Protein AF-A0A918BBB7-F1 (afdb_monomer_lite)

Sequence (85 aa):
MPREVAEQPGAIGCSEPARAAPRGDVRTVPLGGDGPDAGRIAPGDSRCPFEDIEYACTYGEPRPASLTQRYRTRIRNREVRMAQG

Organism: NCBI:txid83378

pLDDT: mean 78.99, std 12.37, range [43.12, 95.12]

Foldseek 3Di:
DLVVQLVDPPDDDDDQCVVNVVDPSDDFDADPPHGRDPLQPPPPRDPRPDDDDDDPDDDPDDDPPDPVVVVVVVVVVVVVVSVVD

Radius of gyration: 17.4 Å; chains: 1; bounding box: 41×29×40 Å

Structure (mmCIF, N/CA/C/O backbone):
data_AF-A0A918BBB7-F1
#
_entry.id   AF-A0A918BBB7-F1
#
loop_
_atom_site.group_PDB
_atom_site.id
_atom_site.type_symbol
_atom_site.label_atom_id
_atom_site.label_alt_id
_atom_site.label_comp_id
_atom_site.label_asym_id
_atom_site.label_entity_id
_atom_site.label_seq_id
_atom_site.pdbx_PDB_ins_code
_atom_site.Cartn_x
_atom_site.Cartn_y
_atom_site.Cartn_z
_atom_site.occupancy
_atom_site.B_iso_or_equiv
_atom_site.auth_seq_id
_atom_site.auth_comp_id
_atom_site.auth_asym_id
_atom_site.auth_atom_id
_atom_site.pdbx_PDB_model_num
ATOM 1 N N . MET A 1 1 ? -11.214 10.730 2.928 1.00 64.50 1 MET A N 1
ATOM 2 C CA . MET A 1 1 ? -12.016 9.611 3.470 1.00 64.50 1 MET A CA 1
ATOM 3 C C . MET A 1 1 ? -11.906 9.439 4.986 1.00 64.50 1 MET A C 1
ATOM 5 O O . MET A 1 1 ? -12.950 9.426 5.624 1.00 64.50 1 MET A O 1
ATOM 9 N N . PRO A 1 2 ? -10.717 9.322 5.617 1.00 74.94 2 PRO A N 1
ATOM 10 C CA . PRO A 1 2 ? -10.658 9.122 7.074 1.00 74.94 2 PRO A CA 1
ATOM 11 C C . PRO A 1 2 ? -11.167 10.322 7.888 1.00 74.94 2 PRO A C 1
ATOM 13 O O . PRO A 1 2 ? -11.676 10.151 8.988 1.00 74.94 2 PRO A O 1
ATOM 16 N N . ARG A 1 3 ? -11.039 11.538 7.344 1.00 82.44 3 ARG A N 1
ATOM 17 C CA . ARG A 1 3 ? -11.513 12.772 7.980 1.00 82.44 3 ARG A CA 1
ATOM 18 C C . ARG A 1 3 ? -13.041 12.816 8.040 1.00 82.44 3 ARG A C 1
ATOM 20 O O . ARG A 1 3 ? -13.605 13.111 9.078 1.00 82.44 3 ARG A O 1
ATOM 27 N N . GLU A 1 4 ? -13.686 12.481 6.937 1.00 87.94 4 GLU A N 1
ATOM 28 C CA . GLU A 1 4 ? -15.134 12.469 6.763 1.00 87.94 4 GLU A CA 1
ATOM 29 C C . GLU A 1 4 ? -15.774 11.399 7.660 1.00 87.94 4 GLU A C 1
ATOM 31 O O . GLU A 1 4 ? -16.814 11.636 8.263 1.00 87.94 4 GLU A O 1
ATOM 36 N N . VAL A 1 5 ? -15.107 10.248 7.822 1.00 91.75 5 VAL A N 1
ATOM 37 C CA . VAL A 1 5 ? -15.505 9.216 8.794 1.00 91.75 5 VAL A CA 1
ATOM 38 C C . VAL A 1 5 ? -15.372 9.720 10.235 1.00 91.75 5 VAL A C 1
ATOM 40 O O . VAL A 1 5 ? -16.258 9.467 11.044 1.00 91.75 5 VAL A O 1
ATOM 43 N N . ALA A 1 6 ? -14.300 10.448 10.563 1.00 90.44 6 ALA A N 1
ATOM 44 C CA . ALA A 1 6 ? -14.105 11.011 11.901 1.00 90.44 6 ALA A CA 1
ATOM 45 C C . ALA A 1 6 ? -15.143 12.095 12.251 1.00 90.44 6 ALA A C 1
ATOM 47 O O . ALA A 1 6 ? -15.544 12.225 13.405 1.00 90.44 6 ALA A O 1
ATOM 48 N N . GLU A 1 7 ? -15.585 12.872 11.261 1.00 93.50 7 GLU A N 1
ATOM 49 C CA . GLU A 1 7 ? -16.532 13.979 11.439 1.00 93.50 7 GLU A CA 1
ATOM 50 C C . GLU A 1 7 ? -17.998 13.510 11.561 1.00 93.50 7 GLU A C 1
ATOM 52 O O . GLU A 1 7 ? -18.840 14.273 12.036 1.00 93.50 7 GLU A O 1
ATOM 57 N N . GLN A 1 8 ? -18.318 12.263 11.186 1.00 95.12 8 GLN A N 1
ATOM 58 C CA . GLN A 1 8 ? -19.688 11.742 11.179 1.00 95.12 8 GLN A CA 1
ATOM 59 C C . GLN A 1 8 ? -19.844 10.485 12.059 1.00 95.12 8 GLN A C 1
ATOM 61 O O . GLN A 1 8 ? -19.514 9.376 11.629 1.00 95.12 8 GLN A O 1
ATOM 66 N N . PRO A 1 9 ? -20.411 10.612 13.277 1.00 90.62 9 PRO A N 1
ATOM 67 C CA . PRO A 1 9 ? -20.658 9.472 14.155 1.00 90.62 9 PRO A CA 1
ATOM 68 C C . PRO A 1 9 ? -21.476 8.369 13.470 1.00 90.62 9 PRO A C 1
ATOM 70 O O . PRO A 1 9 ? -22.536 8.623 12.902 1.00 90.62 9 PRO A O 1
ATOM 73 N N . GLY A 1 10 ? -20.978 7.133 13.536 1.00 89.88 10 GLY A N 1
ATOM 74 C CA . GLY A 1 10 ? -21.602 5.964 12.907 1.00 89.88 10 GLY A CA 1
ATOM 75 C C . GLY A 1 10 ? -21.227 5.737 11.438 1.00 89.88 10 GLY A C 1
ATOM 76 O O . GLY A 1 10 ? -21.662 4.742 10.862 1.00 89.88 10 GLY A O 1
ATOM 77 N N . ALA A 1 11 ? -20.415 6.606 10.827 1.00 94.38 11 ALA A N 1
ATOM 78 C CA . ALA A 1 11 ? -19.909 6.384 9.478 1.00 94.38 11 ALA A CA 1
ATOM 79 C C . ALA A 1 11 ? -18.887 5.236 9.421 1.00 94.38 11 ALA A C 1
ATOM 81 O O . ALA A 1 11 ? -18.113 5.006 10.352 1.00 94.38 11 ALA A O 1
ATOM 82 N N . ILE A 1 12 ? -18.860 4.543 8.282 1.00 91.50 12 ILE A N 1
ATOM 83 C CA . ILE A 1 12 ? -17.866 3.524 7.937 1.00 91.50 12 ILE A CA 1
ATOM 84 C C . ILE A 1 12 ? -17.290 3.899 6.574 1.00 91.50 12 ILE A C 1
ATOM 86 O O . ILE A 1 12 ? -18.026 4.275 5.663 1.00 91.50 12 ILE A O 1
ATOM 90 N N . GLY A 1 13 ? -15.972 3.794 6.431 1.00 88.75 13 GLY A N 1
ATOM 91 C CA . GLY A 1 13 ? -15.281 4.045 5.173 1.00 88.75 13 GLY A CA 1
ATOM 92 C C . GLY A 1 13 ? -14.102 3.102 4.983 1.00 88.75 13 GLY A C 1
ATOM 93 O O . GLY A 1 13 ? -13.661 2.441 5.920 1.00 88.75 13 GLY A O 1
ATOM 94 N N . CYS A 1 14 ? -13.590 3.063 3.756 1.00 86.94 14 CYS A N 1
ATOM 95 C CA . CYS A 1 14 ? -12.397 2.312 3.386 1.00 86.94 14 CYS A CA 1
ATOM 96 C C . CYS A 1 14 ? -11.282 3.287 2.994 1.00 86.94 14 CYS A C 1
ATOM 98 O O . CYS A 1 14 ? -11.521 4.294 2.321 1.00 86.94 14 CYS A O 1
ATOM 100 N N . SER A 1 15 ? -10.057 2.998 3.418 1.00 85.56 15 SER A N 1
ATOM 101 C CA . SER A 1 15 ? -8.870 3.747 3.020 1.00 85.56 15 SER A CA 1
ATOM 102 C C . SER A 1 15 ? -7.644 2.856 3.048 1.00 85.56 15 SER A C 1
ATOM 104 O O . SER A 1 15 ? -7.594 1.900 3.818 1.00 85.56 15 SER A O 1
ATOM 106 N N . GLU A 1 16 ? -6.621 3.247 2.297 1.00 82.19 16 GLU A N 1
ATOM 107 C CA . GLU A 1 16 ? -5.305 2.624 2.386 1.00 82.19 16 GLU A CA 1
ATOM 108 C C . GLU A 1 16 ? -4.769 2.662 3.831 1.00 82.19 16 GLU A C 1
ATOM 110 O O . GLU A 1 16 ? -4.928 3.686 4.516 1.00 82.19 16 GLU A O 1
ATOM 115 N N . PRO A 1 17 ? -4.083 1.601 4.294 1.00 80.81 17 PRO A N 1
ATOM 116 C CA . PRO A 1 17 ? -3.607 1.496 5.674 1.00 80.81 17 PRO A CA 1
ATOM 117 C C . PRO A 1 17 ? -2.756 2.692 6.108 1.00 80.81 17 PRO A C 1
ATOM 119 O O . PRO A 1 17 ? -2.960 3.245 7.187 1.00 80.81 17 PRO A O 1
ATOM 122 N N . ALA A 1 18 ? -1.866 3.166 5.230 1.00 81.56 18 ALA A N 1
ATOM 123 C CA . ALA A 1 18 ? -0.980 4.299 5.493 1.00 81.56 18 ALA A CA 1
ATOM 124 C C . ALA A 1 18 ? -1.724 5.625 5.753 1.00 81.56 18 ALA A C 1
ATOM 126 O O . ALA A 1 18 ? -1.166 6.536 6.363 1.00 81.56 18 ALA A O 1
ATOM 127 N N . ARG A 1 19 ? -2.984 5.749 5.314 1.00 83.94 19 ARG A N 1
ATOM 128 C CA . ARG A 1 19 ? -3.801 6.961 5.497 1.00 83.94 19 ARG A CA 1
ATOM 129 C C . ARG A 1 19 ? -4.642 6.916 6.773 1.00 83.94 19 ARG A C 1
ATOM 131 O O . ARG A 1 19 ? -4.962 7.977 7.310 1.00 83.94 19 ARG A O 1
ATOM 138 N N . ALA A 1 20 ? -4.990 5.720 7.251 1.00 83.88 20 ALA A N 1
ATOM 139 C CA . ALA A 1 20 ? -5.741 5.518 8.492 1.00 83.88 20 ALA A CA 1
ATOM 1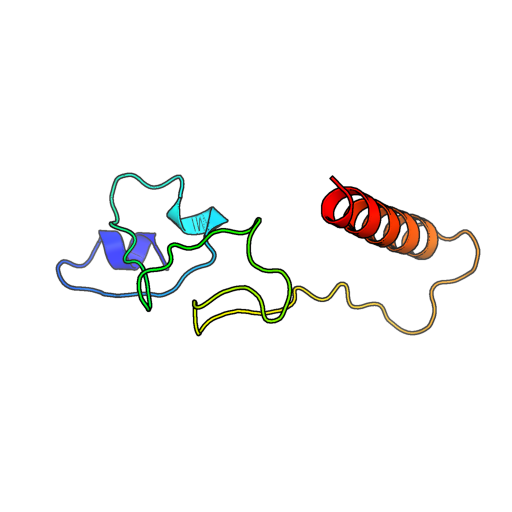40 C C . ALA A 1 20 ? -4.835 5.338 9.719 1.00 83.88 20 ALA A C 1
ATOM 142 O O . ALA A 1 20 ? -5.125 5.910 10.763 1.00 83.88 20 ALA A O 1
ATOM 143 N N . ALA A 1 21 ? -3.719 4.612 9.593 1.00 82.12 21 ALA A N 1
ATOM 144 C CA . ALA A 1 21 ? -2.811 4.293 10.699 1.00 82.12 21 ALA A CA 1
ATOM 145 C C . ALA A 1 21 ? -2.326 5.494 11.543 1.00 82.12 21 ALA A C 1
ATOM 147 O O . ALA A 1 21 ? -2.268 5.355 12.764 1.00 82.12 21 ALA A O 1
ATOM 148 N N . PRO A 1 22 ? -1.993 6.673 10.975 1.00 83.62 22 PRO A N 1
ATOM 149 C CA . PRO A 1 22 ? -1.525 7.802 11.782 1.00 83.62 22 PRO A CA 1
ATOM 150 C C . PRO A 1 22 ? -2.654 8.560 12.501 1.00 83.62 22 PRO A C 1
ATOM 152 O O . PRO A 1 22 ? -2.377 9.515 13.227 1.00 83.62 22 PRO A O 1
ATOM 155 N N . ARG A 1 23 ? -3.924 8.196 12.287 1.00 83.31 23 ARG A N 1
ATOM 156 C CA . ARG A 1 23 ? -5.072 8.906 12.853 1.00 83.31 23 ARG A CA 1
ATOM 157 C C . ARG A 1 23 ? -5.544 8.250 14.147 1.00 83.31 23 ARG A C 1
ATOM 159 O O . ARG A 1 23 ? -5.902 7.080 14.159 1.00 83.31 23 ARG A O 1
ATOM 166 N N . GLY A 1 24 ? -5.593 9.028 15.226 1.00 85.00 24 GLY A N 1
ATOM 167 C CA . GLY A 1 24 ? -6.122 8.580 16.522 1.00 85.00 24 GLY A CA 1
ATOM 168 C C . GLY A 1 24 ? -7.633 8.768 16.695 1.00 85.00 24 GLY A C 1
ATOM 169 O O . GLY A 1 24 ? -8.178 8.365 17.716 1.00 85.00 24 GLY A O 1
ATOM 170 N N . ASP A 1 25 ? -8.304 9.400 15.728 1.00 91.44 25 ASP A N 1
ATOM 171 C CA . ASP A 1 25 ? -9.725 9.772 15.777 1.00 91.44 25 ASP A CA 1
ATOM 172 C C . ASP A 1 25 ? -10.646 8.806 15.013 1.00 91.44 25 ASP A C 1
ATOM 174 O O . ASP A 1 25 ? -11.857 9.005 14.964 1.00 91.44 25 ASP A O 1
ATOM 178 N N . VAL A 1 26 ? -10.087 7.736 14.445 1.00 89.56 26 VAL A N 1
ATOM 179 C CA . VAL A 1 26 ? -10.827 6.662 13.776 1.00 89.56 26 VAL A CA 1
ATOM 180 C C . VAL A 1 26 ? -10.375 5.306 14.300 1.00 89.56 26 VAL A C 1
ATOM 182 O O . VAL A 1 26 ? -9.225 5.119 14.694 1.00 89.56 26 VAL A O 1
ATOM 185 N N . ARG A 1 27 ? -11.281 4.326 14.286 1.00 89.25 27 ARG A N 1
ATOM 186 C CA . ARG A 1 27 ? -10.973 2.944 14.663 1.00 89.25 27 ARG A CA 1
ATOM 187 C C . ARG A 1 27 ? -10.866 2.074 13.419 1.00 89.25 27 ARG A C 1
ATOM 189 O O . ARG A 1 27 ? -11.817 1.968 12.653 1.00 89.25 27 ARG A O 1
ATOM 196 N N . THR A 1 28 ? -9.731 1.399 13.266 1.00 88.19 28 THR A N 1
ATOM 197 C CA . THR A 1 28 ? -9.554 0.380 12.225 1.00 88.19 28 THR A CA 1
ATOM 198 C C . THR A 1 28 ? -10.258 -0.910 12.643 1.00 88.19 28 THR A C 1
ATOM 200 O O . THR A 1 28 ? -10.137 -1.346 13.791 1.00 88.19 28 THR A O 1
ATOM 203 N N . VAL A 1 29 ? -10.997 -1.518 11.716 1.00 86.69 29 VAL A N 1
ATOM 204 C CA . VAL A 1 29 ? -11.705 -2.785 11.930 1.00 86.69 29 VAL A CA 1
ATOM 205 C C . VAL A 1 29 ? -11.002 -3.879 11.119 1.00 86.69 29 VAL A C 1
ATOM 207 O O . VAL A 1 29 ? -10.840 -3.696 9.913 1.00 86.69 29 VAL A O 1
ATOM 210 N N . PRO A 1 30 ? -10.566 -4.992 11.741 1.00 81.50 30 PRO A N 1
ATOM 211 C CA . PRO A 1 30 ? -10.019 -6.127 11.006 1.00 81.50 30 PRO A CA 1
ATOM 212 C C . PRO A 1 30 ? -11.121 -6.825 10.201 1.00 81.50 30 PRO A C 1
ATOM 214 O O . PRO A 1 30 ? -12.258 -6.948 10.663 1.00 81.50 30 PRO A O 1
ATOM 217 N N . LEU A 1 31 ? -10.779 -7.316 9.014 1.00 78.94 31 LEU A N 1
ATOM 218 C CA . LEU A 1 31 ? -11.693 -8.036 8.130 1.00 78.94 31 LEU A CA 1
ATOM 219 C C . LEU A 1 31 ? -11.264 -9.501 8.072 1.00 78.94 31 LEU A C 1
ATOM 221 O O . LEU A 1 31 ? -10.096 -9.801 7.860 1.00 78.94 31 LEU A O 1
ATOM 225 N N . GLY A 1 32 ? -12.193 -10.428 8.317 1.00 74.06 32 GLY A N 1
ATOM 226 C CA . GLY A 1 32 ? -11.869 -11.862 8.337 1.00 74.06 32 GLY A CA 1
ATOM 227 C C . GLY A 1 32 ? -10.924 -12.291 9.471 1.00 74.06 32 GLY A C 1
ATOM 228 O O . GLY A 1 32 ? -10.352 -13.374 9.409 1.00 74.06 32 GLY A O 1
ATOM 229 N N . GLY A 1 33 ? -10.762 -11.459 10.507 1.00 75.44 33 GLY A N 1
ATOM 230 C CA . GLY A 1 33 ? -9.823 -11.691 11.611 1.00 75.44 33 GLY A CA 1
ATOM 231 C C . GLY A 1 33 ? -8.408 -11.165 11.359 1.00 75.44 33 GLY A C 1
ATOM 232 O O . GLY A 1 33 ? -7.622 -11.130 12.303 1.00 75.44 33 GLY A O 1
ATOM 233 N N . ASP A 1 34 ? -8.120 -10.682 10.148 1.00 72.62 34 ASP A N 1
ATOM 234 C CA . ASP A 1 34 ? -6.831 -10.097 9.789 1.00 72.62 34 ASP A CA 1
ATOM 235 C C . ASP A 1 34 ? -6.912 -8.564 9.769 1.00 72.62 34 ASP A C 1
ATOM 237 O O . ASP A 1 34 ? -7.893 -7.952 9.332 1.00 72.62 34 ASP A O 1
ATOM 241 N N . GLY A 1 35 ? -5.872 -7.925 10.304 1.00 72.25 35 GLY A N 1
ATOM 242 C CA . GLY A 1 35 ? -5.697 -6.479 10.219 1.00 72.25 35 GLY A CA 1
ATOM 243 C C . GLY A 1 35 ? -5.089 -6.060 8.876 1.00 72.25 35 GLY A C 1
ATOM 244 O O . GLY A 1 35 ? -4.534 -6.896 8.163 1.00 72.25 35 GLY A O 1
ATOM 245 N N . PRO A 1 36 ? -5.144 -4.764 8.532 1.00 69.81 36 PRO A N 1
ATOM 246 C CA . PRO A 1 36 ? -4.413 -4.245 7.384 1.00 69.81 36 PRO A CA 1
ATOM 247 C C . PRO A 1 36 ? -2.901 -4.323 7.646 1.00 69.81 36 PRO A C 1
ATOM 249 O O . PRO A 1 36 ? -2.342 -3.480 8.346 1.00 69.81 36 PRO A O 1
ATOM 252 N N . ASP A 1 37 ? -2.243 -5.340 7.093 1.00 69.56 37 ASP A N 1
ATOM 253 C CA . ASP A 1 37 ? -0.808 -5.583 7.252 1.00 69.56 37 ASP A CA 1
ATOM 254 C C . ASP A 1 37 ? -0.118 -5.597 5.887 1.00 69.56 37 ASP A C 1
ATOM 256 O O . ASP A 1 37 ? -0.168 -6.584 5.159 1.00 69.56 37 ASP A O 1
ATOM 260 N N . ALA A 1 38 ? 0.565 -4.499 5.559 1.00 65.19 38 ALA A N 1
ATOM 261 C CA . ALA A 1 38 ? 1.282 -4.351 4.295 1.00 65.19 38 ALA A CA 1
ATOM 262 C C . ALA A 1 38 ? 2.421 -5.372 4.102 1.00 65.19 38 ALA A C 1
ATOM 264 O O . ALA A 1 38 ? 2.826 -5.605 2.968 1.00 65.19 38 ALA A O 1
ATOM 265 N N . GLY A 1 39 ? 2.941 -5.977 5.176 1.00 60.72 39 GLY A N 1
ATOM 266 C CA . GLY A 1 39 ? 3.969 -7.019 5.109 1.00 60.72 39 GLY A CA 1
ATOM 267 C C . GLY A 1 39 ? 3.414 -8.420 4.835 1.00 60.72 39 GLY A C 1
ATOM 268 O O . GLY A 1 39 ? 4.177 -9.304 4.460 1.00 60.72 39 GLY A O 1
ATOM 269 N N . ARG A 1 40 ? 2.100 -8.623 4.999 1.00 59.38 40 ARG A N 1
ATOM 270 C CA . ARG A 1 40 ? 1.399 -9.893 4.732 1.00 59.38 40 ARG A CA 1
ATOM 271 C C . ARG A 1 40 ? 0.644 -9.923 3.410 1.00 59.38 40 ARG A C 1
ATOM 273 O O . ARG A 1 40 ? 0.143 -10.976 3.032 1.00 59.38 40 ARG A O 1
ATOM 280 N N . ILE A 1 41 ? 0.583 -8.801 2.693 1.00 55.31 41 ILE A N 1
ATOM 281 C CA . ILE A 1 41 ? 0.030 -8.736 1.333 1.00 55.31 41 ILE A CA 1
ATOM 282 C C . ILE A 1 41 ? 1.102 -9.245 0.352 1.00 55.31 41 ILE A C 1
ATOM 284 O O . ILE A 1 41 ? 1.581 -8.528 -0.523 1.00 55.31 41 ILE A O 1
ATOM 288 N N . ALA A 1 42 ? 1.542 -10.490 0.533 1.00 58.59 42 ALA A N 1
ATOM 289 C CA . ALA A 1 42 ? 1.987 -11.279 -0.60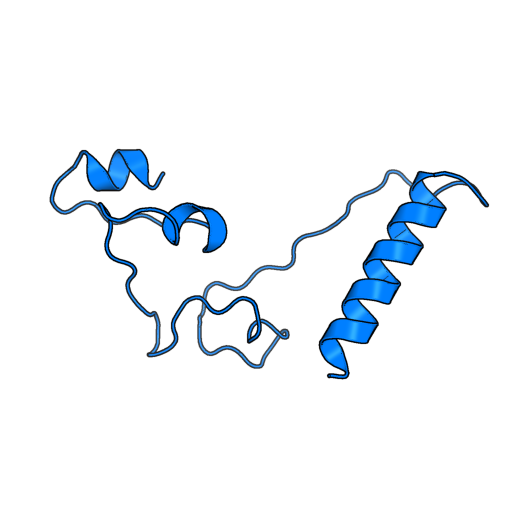2 1.00 58.59 42 ALA A CA 1
ATOM 290 C C . ALA A 1 42 ? 0.705 -11.803 -1.272 1.00 58.59 42 ALA A C 1
ATOM 292 O O . ALA A 1 42 ? -0.173 -12.291 -0.552 1.00 58.59 42 ALA A O 1
ATOM 293 N N . PRO A 1 43 ? 0.545 -11.680 -2.604 1.00 56.91 43 PRO A N 1
ATOM 294 C CA . PRO A 1 43 ? -0.661 -12.143 -3.284 1.00 56.91 43 PRO A CA 1
ATOM 295 C C . PRO A 1 43 ? -0.982 -13.596 -2.907 1.00 56.91 43 PRO A C 1
ATOM 297 O O . PRO A 1 43 ? -0.190 -14.494 -3.198 1.00 56.91 43 PRO A O 1
ATOM 300 N N . GLY A 1 44 ? -2.130 -13.816 -2.259 1.00 59.31 44 GLY A N 1
ATOM 301 C CA . GLY A 1 44 ? -2.602 -15.141 -1.842 1.00 59.31 44 GLY A CA 1
ATOM 302 C C . GLY A 1 44 ? -2.314 -15.573 -0.394 1.00 59.31 44 GLY A C 1
ATOM 303 O O . GLY A 1 44 ? -2.848 -16.606 0.008 1.00 59.31 44 GLY A O 1
ATOM 304 N N . ASP A 1 45 ? -1.552 -14.808 0.400 1.00 64.69 45 ASP A N 1
ATOM 305 C CA . ASP A 1 45 ? -1.239 -15.155 1.806 1.00 64.69 45 ASP A CA 1
ATOM 306 C C . ASP A 1 45 ? -2.086 -14.394 2.850 1.00 64.69 45 ASP A C 1
ATOM 308 O O . ASP A 1 45 ? -2.115 -14.764 4.029 1.00 64.69 45 ASP A O 1
ATOM 312 N N . SER A 1 46 ? -2.804 -13.345 2.439 1.00 66.75 46 SER A N 1
ATOM 313 C CA . SER A 1 46 ? -3.685 -12.551 3.305 1.00 66.75 46 SER A CA 1
ATOM 314 C C . SER A 1 46 ? -5.116 -13.102 3.315 1.00 66.75 46 SER A C 1
ATOM 316 O O . SER A 1 46 ? -5.654 -13.461 2.269 1.00 66.75 46 SER A O 1
ATOM 318 N N . ARG A 1 47 ? -5.791 -13.129 4.478 1.00 68.81 47 ARG A N 1
ATOM 319 C CA . ARG A 1 47 ? -7.244 -13.413 4.543 1.00 68.81 47 ARG A CA 1
ATOM 320 C C . ARG A 1 47 ? -8.096 -12.154 4.392 1.00 68.81 47 ARG A C 1
ATOM 322 O O . ARG A 1 47 ? -9.325 -12.243 4.442 1.00 68.81 47 ARG A O 1
ATOM 329 N N . CYS A 1 48 ? -7.472 -10.984 4.228 1.00 66.25 48 CYS A N 1
ATOM 330 C CA . CYS A 1 48 ? -8.186 -9.748 3.939 1.00 66.25 48 CYS A CA 1
ATOM 331 C C . CYS A 1 48 ? -8.736 -9.806 2.502 1.00 66.25 48 CYS A C 1
ATOM 333 O O . CYS A 1 48 ? -7.947 -9.871 1.564 1.00 66.25 48 CYS A O 1
ATOM 335 N N . PRO A 1 49 ? -10.062 -9.727 2.292 1.00 69.38 49 PRO A N 1
ATOM 336 C CA . PRO A 1 49 ? -10.654 -9.837 0.956 1.00 69.38 49 PRO A CA 1
ATOM 337 C C . PRO A 1 49 ? -10.440 -8.590 0.082 1.00 69.38 49 PRO A C 1
ATOM 339 O O . PRO A 1 49 ? -10.821 -8.590 -1.085 1.00 69.38 49 PRO A O 1
ATOM 342 N N . PHE A 1 50 ? -9.873 -7.520 0.645 1.00 72.56 50 PHE A N 1
ATOM 343 C CA . PHE A 1 50 ? -9.541 -6.287 -0.062 1.00 72.56 50 PHE A CA 1
ATOM 344 C C . PHE A 1 50 ? -8.019 -6.150 -0.127 1.00 72.56 50 PHE A C 1
ATOM 346 O O . PHE A 1 50 ? -7.402 -5.513 0.729 1.00 72.56 50 PHE A O 1
ATOM 353 N N . GLU A 1 51 ? -7.431 -6.783 -1.136 1.00 72.56 51 GLU A N 1
ATOM 354 C CA . GLU A 1 51 ? -6.033 -6.634 -1.534 1.00 72.56 51 GLU A CA 1
ATOM 355 C C . GLU A 1 51 ? -5.968 -6.103 -2.970 1.00 72.56 51 GLU A C 1
ATOM 357 O O . GLU A 1 51 ? -6.830 -6.416 -3.792 1.00 72.56 51 GLU A O 1
ATOM 362 N N . ASP A 1 52 ? -4.974 -5.266 -3.263 1.00 70.44 52 ASP A N 1
ATOM 363 C CA . ASP A 1 52 ? -4.740 -4.752 -4.612 1.00 70.44 52 ASP A CA 1
ATOM 364 C C . ASP A 1 52 ? -3.237 -4.565 -4.852 1.00 70.44 52 ASP A C 1
ATOM 366 O O . ASP A 1 52 ? -2.451 -4.420 -3.911 1.00 70.44 52 ASP A O 1
ATOM 370 N N . ILE A 1 53 ? -2.841 -4.584 -6.122 1.00 73.81 53 ILE A N 1
ATOM 371 C CA . ILE A 1 53 ? -1.464 -4.379 -6.566 1.00 73.81 53 ILE A CA 1
ATOM 372 C C . ILE A 1 53 ? -1.312 -2.917 -6.985 1.00 73.81 53 ILE A C 1
ATOM 374 O O . ILE A 1 53 ? -2.009 -2.437 -7.877 1.00 73.81 53 ILE A O 1
ATOM 378 N N . GLU A 1 54 ? -0.352 -2.206 -6.392 1.00 75.56 54 GLU A N 1
ATOM 379 C CA . GLU A 1 54 ? 0.009 -0.873 -6.874 1.00 75.56 54 GLU A CA 1
ATOM 380 C C . GLU A 1 54 ? 0.879 -0.993 -8.135 1.00 75.56 54 GLU A C 1
ATOM 382 O O . GLU A 1 54 ? 1.991 -1.526 -8.111 1.00 75.56 54 GLU A O 1
ATOM 387 N N . TYR A 1 55 ? 0.373 -0.499 -9.267 1.00 78.06 55 TYR A N 1
ATOM 388 C CA . TYR A 1 55 ? 1.070 -0.584 -10.549 1.00 78.06 55 TYR A CA 1
ATOM 389 C C . TYR A 1 55 ? 1.888 0.676 -10.844 1.00 78.06 55 TYR A C 1
ATOM 391 O O . TYR A 1 55 ? 1.363 1.785 -10.947 1.00 78.06 55 TYR A O 1
ATOM 399 N N . ALA A 1 56 ? 3.179 0.494 -11.123 1.00 80.69 56 ALA 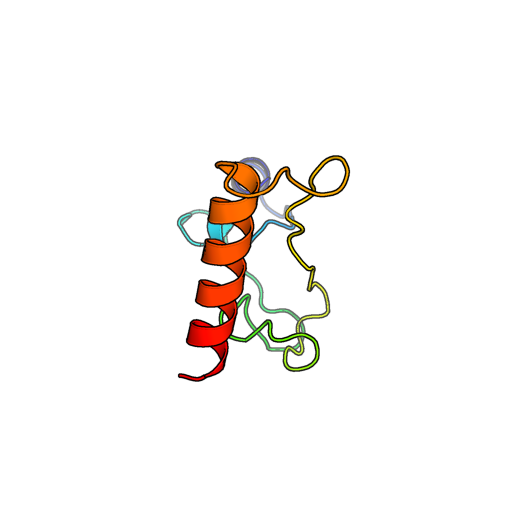A N 1
ATOM 400 C CA . ALA A 1 56 ? 4.012 1.527 -11.733 1.00 80.69 56 ALA A CA 1
ATOM 401 C C . ALA A 1 56 ? 3.823 1.540 -13.263 1.00 80.69 56 ALA A C 1
ATOM 403 O O . ALA A 1 56 ? 4.563 0.890 -14.006 1.00 80.69 56 ALA A O 1
ATOM 404 N N . CYS A 1 57 ? 2.825 2.280 -13.745 1.00 81.81 57 CYS A N 1
ATOM 405 C CA . CYS A 1 57 ? 2.521 2.382 -15.174 1.00 81.81 57 CYS A CA 1
ATOM 406 C C . CYS A 1 57 ? 3.493 3.316 -15.922 1.00 81.81 57 CYS A C 1
ATOM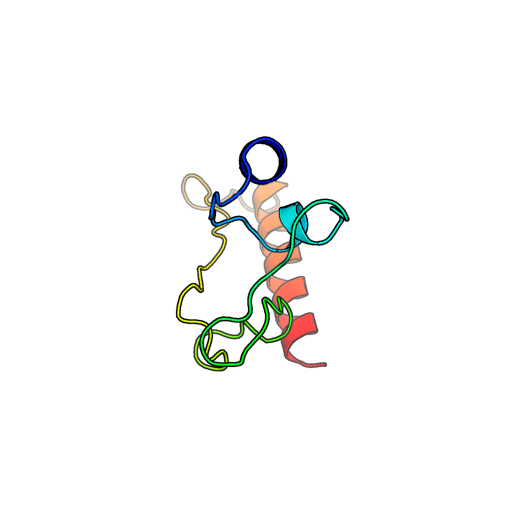 408 O O . CYS A 1 57 ? 3.735 4.451 -15.512 1.00 81.81 57 CYS A O 1
ATOM 410 N N . THR A 1 58 ? 4.011 2.863 -17.070 1.00 83.44 58 THR A N 1
ATOM 411 C CA . THR A 1 58 ? 4.855 3.658 -17.982 1.00 83.44 58 THR A CA 1
ATOM 412 C C . THR A 1 58 ? 4.333 3.591 -19.413 1.00 83.44 58 THR A C 1
ATOM 414 O O . THR A 1 58 ? 3.763 2.581 -19.817 1.00 83.44 58 THR A O 1
ATOM 417 N N . TYR A 1 59 ? 4.556 4.643 -20.206 1.00 84.94 59 TYR A N 1
ATOM 418 C CA . TYR A 1 59 ? 4.200 4.633 -21.626 1.00 84.94 59 TYR A CA 1
ATOM 419 C C . TYR A 1 59 ? 5.268 3.913 -22.460 1.00 84.94 59 TYR A C 1
ATOM 421 O O . TYR A 1 59 ? 6.394 4.401 -22.578 1.00 84.94 59 TYR A O 1
ATOM 429 N N . GLY A 1 60 ? 4.903 2.774 -23.053 1.00 87.50 60 GLY A N 1
ATOM 430 C CA . GLY A 1 60 ? 5.817 1.948 -23.847 1.00 87.50 60 GLY A CA 1
ATOM 431 C C . GLY A 1 60 ? 7.009 1.414 -23.043 1.00 87.50 60 GLY A C 1
ATOM 432 O O . GLY A 1 60 ? 7.038 1.481 -21.812 1.00 87.50 60 GLY A O 1
ATOM 433 N N . GLU 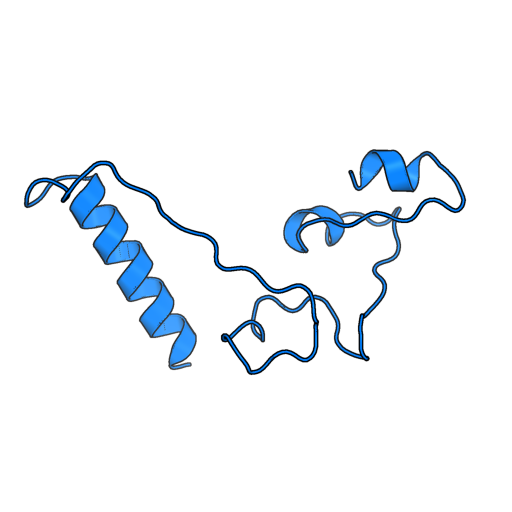A 1 61 ? 8.008 0.875 -23.745 1.00 88.62 61 GLU A N 1
ATOM 434 C CA . GLU A 1 61 ? 9.246 0.428 -23.103 1.00 88.62 61 GLU A CA 1
ATOM 435 C C . GLU A 1 61 ? 10.153 1.640 -22.810 1.00 88.62 61 GLU A C 1
ATOM 437 O O . GLU A 1 61 ? 10.465 2.414 -23.726 1.00 88.62 61 GLU A O 1
ATOM 442 N N . PRO A 1 62 ? 10.599 1.840 -21.553 1.00 90.50 62 PRO A N 1
ATOM 443 C CA . PRO A 1 62 ? 11.513 2.922 -21.218 1.00 90.50 62 PRO A CA 1
ATOM 444 C C . PRO A 1 62 ? 12.803 2.845 -22.038 1.00 90.50 62 PRO A C 1
ATOM 446 O O . PRO A 1 62 ? 13.417 1.784 -22.154 1.00 90.50 62 PRO A O 1
ATOM 449 N N . ARG A 1 63 ? 13.271 3.990 -22.554 1.00 92.56 63 ARG A N 1
ATOM 450 C CA . ARG A 1 63 ? 14.536 4.040 -23.304 1.00 92.56 63 ARG A CA 1
ATOM 451 C C . ARG A 1 63 ? 15.698 3.476 -22.469 1.00 92.56 63 ARG A C 1
ATOM 453 O O . ARG A 1 63 ? 15.761 3.770 -21.266 1.00 92.56 63 ARG A O 1
ATOM 460 N N . PRO A 1 64 ? 16.649 2.754 -23.090 1.00 93.94 64 PRO A N 1
ATOM 461 C CA . PRO A 1 64 ? 17.841 2.272 -22.408 1.00 93.94 64 PRO A CA 1
ATOM 462 C C . PRO A 1 64 ? 18.581 3.388 -21.665 1.00 93.94 64 PRO A C 1
ATOM 464 O O . PRO A 1 64 ? 18.690 4.512 -22.152 1.00 93.94 64 PRO A O 1
ATOM 467 N N . ALA A 1 65 ? 19.062 3.072 -20.465 1.00 92.75 65 ALA A N 1
ATOM 468 C CA . ALA A 1 65 ? 19.760 3.953 -19.534 1.00 92.75 65 ALA A CA 1
ATOM 469 C C . ALA A 1 65 ? 18.989 5.203 -19.061 1.00 92.75 65 ALA A C 1
ATOM 471 O O . ALA A 1 65 ? 19.553 5.978 -18.282 1.00 92.75 65 ALA A O 1
ATOM 472 N N . SER A 1 66 ? 17.721 5.381 -19.454 1.00 93.69 66 SER A N 1
ATOM 473 C CA . SER A 1 66 ? 16.878 6.488 -18.994 1.00 93.69 66 SER A CA 1
ATOM 474 C C . SER A 1 66 ? 16.623 6.438 -17.488 1.00 93.69 66 SER A C 1
ATOM 476 O O . SER A 1 66 ? 16.698 5.382 -16.852 1.00 93.69 66 SER A O 1
ATOM 478 N N . LEU A 1 67 ? 16.260 7.589 -16.914 1.00 92.94 67 LEU A N 1
ATOM 479 C CA . LEU A 1 67 ? 15.874 7.672 -15.508 1.00 92.94 67 LEU A CA 1
ATOM 480 C C . LEU A 1 67 ? 14.702 6.733 -15.194 1.00 92.94 67 LEU A C 1
ATOM 482 O O . LEU A 1 67 ? 14.758 6.018 -14.200 1.00 92.94 67 LEU A O 1
ATOM 486 N N . THR A 1 68 ? 13.698 6.663 -16.072 1.00 93.50 68 THR A N 1
ATOM 487 C CA . THR A 1 68 ? 12.550 5.759 -15.924 1.00 93.50 68 THR A CA 1
ATOM 488 C C . THR A 1 68 ? 12.981 4.295 -15.901 1.00 93.50 68 THR A C 1
ATOM 490 O O . THR A 1 68 ? 12.560 3.554 -15.016 1.00 93.50 68 THR A O 1
ATOM 493 N N . GLN A 1 69 ? 13.869 3.868 -16.810 1.00 93.12 69 GLN A N 1
ATOM 494 C CA . GLN A 1 69 ? 14.370 2.489 -16.821 1.00 93.12 69 GLN A CA 1
ATOM 495 C C . GLN A 1 69 ? 15.161 2.160 -15.544 1.00 93.12 69 GLN A C 1
ATOM 497 O O . GLN A 1 69 ? 14.974 1.099 -14.940 1.00 93.12 69 GLN A O 1
ATOM 502 N N . ARG A 1 70 ? 16.028 3.082 -15.103 1.00 92.88 70 ARG A N 1
ATOM 503 C CA . ARG A 1 70 ? 16.818 2.930 -13.871 1.00 92.88 70 ARG A CA 1
ATOM 504 C C . ARG A 1 70 ? 15.924 2.887 -12.632 1.00 92.88 70 ARG A C 1
ATOM 506 O O . ARG A 1 70 ? 16.138 2.048 -11.761 1.00 92.88 70 ARG A O 1
ATOM 513 N N . TYR A 1 71 ? 14.907 3.743 -12.572 1.00 90.00 71 TYR A N 1
ATOM 514 C CA . TYR A 1 71 ? 13.940 3.782 -11.480 1.00 90.00 71 TYR A CA 1
ATOM 515 C C . TYR A 1 71 ? 13.095 2.504 -11.429 1.00 90.00 71 TYR A C 1
ATOM 517 O O . TYR A 1 71 ? 13.061 1.856 -10.387 1.00 90.00 71 TYR A O 1
ATOM 525 N N . ARG A 1 72 ? 12.528 2.064 -12.564 1.00 89.25 72 ARG A N 1
ATOM 526 C CA . ARG A 1 72 ? 11.791 0.790 -12.692 1.00 89.25 72 ARG A CA 1
ATOM 527 C C . ARG A 1 72 ? 12.635 -0.407 -12.244 1.00 89.25 72 ARG A C 1
ATOM 529 O O . ARG A 1 72 ? 12.163 -1.276 -11.520 1.00 89.25 72 ARG A O 1
ATOM 536 N N . THR A 1 73 ? 13.909 -0.439 -12.632 1.00 88.94 73 THR A N 1
ATOM 537 C CA . THR A 1 73 ? 14.837 -1.498 -12.202 1.00 88.94 73 THR A CA 1
ATOM 538 C C . THR A 1 73 ? 15.092 -1.442 -10.697 1.00 88.94 73 THR A C 1
ATOM 540 O O . THR A 1 73 ? 15.090 -2.475 -10.030 1.00 88.94 73 THR A O 1
ATOM 543 N N . ARG A 1 74 ? 15.286 -0.240 -10.141 1.00 88.25 74 ARG A N 1
ATOM 544 C CA . ARG A 1 74 ? 15.508 -0.036 -8.706 1.00 88.25 74 ARG A CA 1
ATOM 545 C C . ARG A 1 74 ? 14.322 -0.517 -7.871 1.00 88.25 74 ARG A C 1
ATOM 547 O O . ARG A 1 74 ? 14.555 -1.209 -6.884 1.00 88.25 74 ARG A O 1
ATOM 554 N N . ILE A 1 75 ? 13.093 -0.145 -8.234 1.00 86.62 75 ILE A N 1
ATOM 555 C CA . ILE A 1 75 ? 11.895 -0.525 -7.465 1.00 86.62 75 ILE A CA 1
ATOM 556 C C . ILE A 1 75 ? 11.656 -2.037 -7.530 1.00 86.62 75 ILE A C 1
ATOM 558 O O . ILE A 1 75 ? 11.514 -2.657 -6.482 1.00 86.62 75 ILE A O 1
ATOM 562 N N . ARG A 1 76 ? 11.816 -2.652 -8.710 1.00 84.56 76 ARG A N 1
ATOM 563 C CA . ARG A 1 76 ? 11.723 -4.110 -8.870 1.00 84.56 76 ARG A CA 1
ATOM 564 C C . ARG A 1 76 ? 12.746 -4.853 -8.007 1.00 84.56 76 ARG A C 1
ATOM 566 O O . ARG A 1 76 ? 12.418 -5.809 -7.319 1.00 84.56 76 ARG A O 1
ATOM 573 N N . ASN A 1 77 ? 14.002 -4.402 -8.000 1.00 83.75 77 ASN A N 1
ATOM 574 C CA . ASN A 1 77 ? 15.048 -5.042 -7.195 1.00 83.75 77 ASN A CA 1
ATOM 575 C C . ASN A 1 77 ? 14.842 -4.839 -5.685 1.00 83.75 77 ASN A C 1
ATOM 577 O O . ASN A 1 77 ? 15.293 -5.664 -4.891 1.00 83.75 7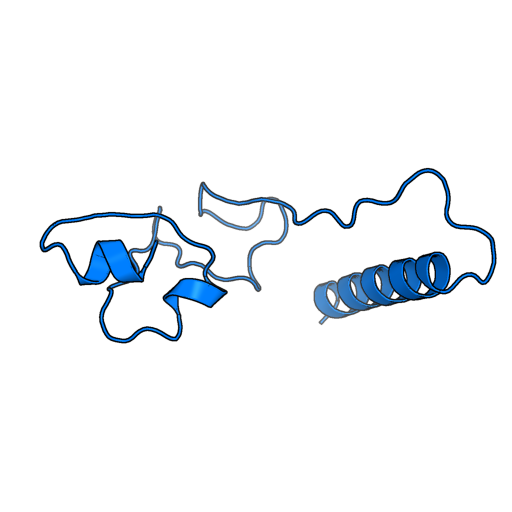7 ASN A O 1
ATOM 581 N N . ARG A 1 78 ? 14.203 -3.736 -5.275 1.00 75.50 78 ARG A N 1
ATOM 582 C CA . ARG A 1 78 ? 13.839 -3.496 -3.874 1.00 75.50 78 ARG A CA 1
ATOM 583 C C . ARG A 1 78 ? 12.757 -4.473 -3.424 1.00 75.50 78 ARG A C 1
ATOM 585 O O . ARG A 1 78 ? 12.914 -5.050 -2.358 1.00 75.50 78 ARG A O 1
ATOM 592 N N . GLU A 1 79 ? 11.722 -4.680 -4.230 1.00 67.25 79 GLU A N 1
ATOM 593 C CA . GLU A 1 79 ? 10.647 -5.642 -3.940 1.00 67.25 79 GLU A CA 1
ATOM 594 C C . GLU A 1 79 ? 11.192 -7.064 -3.772 1.00 67.25 79 GLU A C 1
ATOM 596 O O . GLU A 1 79 ? 10.913 -7.707 -2.764 1.00 67.25 79 GLU A O 1
ATOM 601 N N . VAL A 1 80 ? 12.078 -7.508 -4.675 1.00 61.62 80 VAL A N 1
ATOM 602 C CA . VAL A 1 80 ? 12.726 -8.832 -4.582 1.00 61.62 80 VAL A CA 1
ATOM 603 C C . VAL A 1 80 ? 13.480 -9.017 -3.262 1.00 61.62 80 VAL A C 1
ATOM 605 O O . VAL A 1 80 ? 13.441 -10.095 -2.680 1.00 61.62 80 VAL A O 1
ATOM 608 N N . ARG A 1 81 ? 14.158 -7.977 -2.762 1.00 60.91 81 ARG A N 1
ATOM 609 C CA . ARG A 1 81 ? 14.900 -8.059 -1.493 1.00 60.91 81 ARG A CA 1
ATOM 610 C C . ARG A 1 81 ? 13.993 -8.118 -0.269 1.00 60.91 81 ARG A C 1
ATOM 612 O O . ARG A 1 81 ? 14.366 -8.759 0.702 1.00 60.91 81 ARG A O 1
ATOM 619 N N . MET A 1 82 ? 12.840 -7.452 -0.305 1.00 58.88 82 MET A N 1
ATOM 620 C CA . MET A 1 82 ? 11.882 -7.472 0.806 1.00 58.88 82 MET A CA 1
ATOM 621 C C . MET A 1 82 ? 11.134 -8.811 0.886 1.00 58.88 82 MET A C 1
ATOM 623 O O . MET A 1 82 ? 10.734 -9.202 1.969 1.00 58.88 82 MET A O 1
ATOM 627 N N . ALA A 1 83 ? 10.990 -9.529 -0.233 1.00 56.72 83 ALA A N 1
ATOM 628 C CA . ALA A 1 83 ? 10.364 -10.853 -0.275 1.00 56.72 83 ALA A CA 1
ATOM 629 C C . ALA A 1 83 ? 11.289 -12.013 0.163 1.00 56.72 83 ALA A C 1
ATOM 631 O O . ALA A 1 83 ? 10.832 -13.146 0.273 1.00 56.72 83 ALA A O 1
ATOM 632 N N . GLN A 1 84 ? 12.590 -11.765 0.358 1.00 47.75 84 GLN A N 1
ATOM 633 C CA . GLN A 1 84 ? 13.597 -12.787 0.696 1.00 47.75 84 GLN A CA 1
ATOM 634 C C . GLN A 1 84 ? 14.117 -12.702 2.143 1.00 47.75 84 GLN A C 1
ATOM 636 O O . GLN A 1 84 ? 15.049 -13.433 2.485 1.00 47.75 84 GLN A O 1
ATOM 641 N N . GLY A 1 85 ? 13.575 -11.801 2.966 1.00 43.12 85 GLY A N 1
ATOM 642 C CA . GLY A 1 85 ? 14.027 -11.551 4.340 1.00 43.12 85 GLY A CA 1
ATOM 643 C C . GLY A 1 85 ? 12.909 -11.565 5.365 1.00 43.12 85 GLY A C 1
ATOM 644 O O . GLY A 1 85 ? 11.809 -12.058 5.037 1.00 43.12 85 GLY A O 1
#

Secondary structure (DSSP, 8-state):
-HHHHHHSTT------HHHHTT-SSS----BTTB---TTT-STTT---S---PPP---SSSPPTT-HHHHHHHHHHHHHHHHTT-